Protein AF-A0A4U8YI69-F1 (afdb_monomer_lite)

Radius of gyration: 30.37 Å; chains: 1; bounding box: 68×90×64 Å

pLDDT: mean 70.32, std 19.72, range [40.84, 95.12]

Structure (mmCIF, N/CA/C/O backbone):
data_AF-A0A4U8YI69-F1
#
_entry.id   AF-A0A4U8YI69-F1
#
loop_
_atom_site.group_PDB
_atom_site.id
_atom_site.type_symbol
_atom_site.label_atom_id
_atom_site.label_alt_id
_atom_site.label_comp_id
_atom_site.label_asym_id
_atom_site.label_entity_id
_atom_site.label_seq_id
_atom_site.pdbx_PDB_ins_code
_atom_site.Cartn_x
_atom_site.Cartn_y
_atom_site.Cartn_z
_atom_site.occupancy
_atom_site.B_iso_or_equiv
_atom_site.auth_seq_id
_atom_site.auth_comp_id
_atom_site.auth_asym_id
_atom_site.auth_atom_id
_atom_site.pdbx_PDB_model_num
ATOM 1 N N . MET A 1 1 ? 26.959 39.899 -7.368 1.00 48.44 1 MET A N 1
ATOM 2 C CA . MET A 1 1 ? 26.484 38.866 -6.421 1.00 48.44 1 MET A CA 1
ATOM 3 C C . MET A 1 1 ? 27.550 37.788 -6.313 1.00 48.44 1 MET A C 1
ATOM 5 O O . MET A 1 1 ? 27.881 37.192 -7.326 1.00 48.44 1 MET A O 1
ATOM 9 N N . LYS A 1 2 ? 28.155 37.600 -5.134 1.00 51.38 2 LYS A N 1
ATOM 10 C CA . LYS A 1 2 ? 29.100 36.501 -4.884 1.00 51.38 2 LYS A CA 1
ATOM 11 C C . LYS A 1 2 ? 28.278 35.329 -4.371 1.00 51.38 2 LYS A C 1
ATOM 13 O O . LYS A 1 2 ? 27.741 35.395 -3.273 1.00 51.38 2 LYS A O 1
ATOM 18 N N . ILE A 1 3 ? 28.086 34.326 -5.220 1.00 61.62 3 ILE A N 1
ATOM 19 C CA . ILE A 1 3 ? 27.378 33.109 -4.835 1.00 61.62 3 ILE A CA 1
ATOM 20 C C . ILE A 1 3 ? 28.310 32.357 -3.891 1.00 61.62 3 ILE A C 1
ATOM 22 O O . ILE A 1 3 ? 29.416 31.973 -4.268 1.00 61.62 3 ILE A O 1
ATOM 26 N N . ASN A 1 4 ? 27.884 32.209 -2.640 1.00 60.31 4 ASN A N 1
ATOM 27 C CA . ASN A 1 4 ? 28.648 31.489 -1.637 1.00 60.31 4 ASN A CA 1
ATOM 28 C C . ASN A 1 4 ? 28.653 30.016 -2.050 1.00 60.31 4 ASN A C 1
ATOM 30 O O . ASN A 1 4 ? 27.619 29.358 -1.976 1.00 60.31 4 ASN A O 1
ATOM 34 N N . VAL A 1 5 ? 29.800 29.500 -2.491 1.00 65.94 5 VAL A N 1
ATOM 35 C CA . VAL A 1 5 ? 29.945 28.105 -2.952 1.00 65.94 5 VAL A CA 1
ATOM 36 C C . VAL A 1 5 ? 29.439 27.114 -1.890 1.00 65.94 5 VAL A C 1
ATOM 38 O O . VAL A 1 5 ? 28.799 26.124 -2.223 1.00 65.94 5 VAL A O 1
ATOM 41 N N . SER A 1 6 ? 29.601 27.457 -0.607 1.00 59.25 6 SER A N 1
ATOM 42 C CA . SER A 1 6 ? 29.043 26.709 0.528 1.00 59.25 6 SER A CA 1
ATOM 43 C C . SER A 1 6 ? 27.503 26.656 0.533 1.00 59.25 6 SER A C 1
ATOM 45 O O . SER A 1 6 ? 26.922 25.605 0.785 1.00 59.25 6 SER A O 1
ATOM 47 N N . ALA A 1 7 ? 26.819 27.745 0.159 1.00 60.25 7 ALA A N 1
ATOM 48 C CA . ALA A 1 7 ? 25.357 27.773 0.047 1.00 60.25 7 ALA A CA 1
ATOM 49 C C . ALA A 1 7 ? 24.845 26.973 -1.166 1.00 60.25 7 ALA A C 1
ATOM 51 O O . ALA A 1 7 ? 23.768 26.382 -1.106 1.00 60.25 7 ALA A O 1
ATOM 52 N N . LEU A 1 8 ? 25.624 26.898 -2.251 1.00 60.81 8 LEU A N 1
ATOM 53 C CA . LEU A 1 8 ? 25.248 26.136 -3.447 1.00 60.81 8 LEU A CA 1
ATOM 54 C C . LEU A 1 8 ? 25.374 24.621 -3.212 1.00 60.81 8 LEU A C 1
ATOM 56 O O . LEU A 1 8 ? 24.492 23.866 -3.613 1.00 60.81 8 LEU A O 1
ATOM 60 N N . ILE A 1 9 ? 26.404 24.184 -2.481 1.00 61.41 9 ILE A N 1
ATOM 61 C CA . ILE A 1 9 ? 26.603 22.773 -2.110 1.00 61.41 9 ILE A CA 1
ATOM 62 C C . ILE A 1 9 ? 25.515 22.298 -1.135 1.00 61.41 9 ILE A C 1
ATOM 64 O O . ILE A 1 9 ? 24.972 21.208 -1.302 1.00 61.41 9 ILE A O 1
ATOM 68 N N . LEU A 1 10 ? 25.131 23.133 -0.166 1.00 59.06 10 LEU A N 1
ATOM 69 C CA . LEU A 1 10 ? 24.100 22.784 0.818 1.00 59.06 10 LEU A CA 1
ATOM 70 C C . LEU A 1 10 ? 22.696 22.683 0.189 1.00 59.06 10 LEU A C 1
ATOM 72 O O . LEU A 1 10 ? 21.911 21.817 0.565 1.00 59.06 10 LEU A O 1
ATOM 76 N N . THR A 1 11 ? 22.413 23.501 -0.830 1.00 59.56 11 THR A N 1
ATOM 77 C CA . THR A 1 11 ? 21.149 23.438 -1.589 1.00 59.56 11 THR A CA 1
ATOM 78 C C . THR A 1 11 ? 21.104 22.220 -2.524 1.00 59.56 11 THR A C 1
ATOM 80 O O . THR A 1 11 ? 20.055 21.601 -2.679 1.00 59.56 11 THR A O 1
ATOM 83 N N . LEU A 1 12 ? 22.243 21.819 -3.103 1.00 57.16 12 LEU A N 1
ATOM 84 C CA . LEU A 1 12 ? 22.343 20.640 -3.971 1.00 57.16 12 LEU A CA 1
ATOM 85 C C . LEU A 1 12 ? 22.170 19.323 -3.189 1.00 57.16 12 LEU A C 1
ATOM 87 O O . LEU A 1 12 ? 21.494 18.414 -3.661 1.00 57.16 12 LEU A O 1
ATOM 91 N N . ILE A 1 13 ? 22.729 19.233 -1.978 1.00 58.09 13 ILE A N 1
ATOM 92 C CA . ILE A 1 13 ? 22.610 18.046 -1.110 1.00 58.09 13 ILE A CA 1
ATOM 93 C C . ILE A 1 13 ? 21.163 17.853 -0.622 1.00 58.09 13 ILE A C 1
ATOM 95 O O . ILE A 1 13 ? 20.706 16.722 -0.484 1.00 58.09 13 ILE A O 1
ATOM 99 N N . MET A 1 14 ? 20.403 18.938 -0.443 1.00 53.84 14 MET A N 1
ATOM 100 C CA . MET A 1 14 ? 18.984 18.869 -0.073 1.00 53.84 14 MET A CA 1
ATOM 101 C C . MET A 1 14 ? 18.083 18.350 -1.216 1.00 53.84 14 MET A C 1
ATOM 103 O O . MET A 1 14 ? 16.982 17.869 -0.960 1.00 53.84 14 MET A O 1
ATOM 107 N N . MET A 1 15 ? 18.556 18.393 -2.467 1.00 55.22 15 MET A N 1
ATOM 108 C CA . MET A 1 15 ? 17.803 17.974 -3.658 1.00 55.22 15 MET A CA 1
ATOM 109 C C . MET A 1 15 ? 17.902 16.457 -3.952 1.00 55.22 15 MET A C 1
ATOM 111 O O . MET A 1 15 ? 17.171 15.957 -4.803 1.00 55.22 15 MET A O 1
ATOM 115 N N . VAL A 1 16 ? 18.788 15.709 -3.274 1.00 54.50 16 VAL A N 1
ATOM 116 C CA . VAL A 1 16 ? 19.167 14.316 -3.630 1.00 54.50 16 VAL A CA 1
ATOM 117 C C . VAL A 1 16 ? 18.526 13.240 -2.725 1.00 54.50 16 VAL A C 1
ATOM 119 O O . VAL A 1 16 ? 18.797 12.054 -2.872 1.00 54.50 16 VAL A O 1
ATOM 122 N N . SER A 1 17 ? 17.619 13.593 -1.811 1.00 54.03 17 SER A N 1
ATOM 123 C CA . SER A 1 17 ? 17.209 12.672 -0.727 1.00 54.03 17 SER A CA 1
ATOM 124 C C . SER A 1 17 ? 15.881 11.914 -0.902 1.00 54.03 17 SER A C 1
ATOM 126 O O . SER A 1 17 ? 15.313 11.487 0.097 1.00 54.03 17 SER A O 1
ATOM 128 N N . LEU A 1 18 ? 15.339 11.719 -2.111 1.00 54.03 18 LEU A N 1
ATOM 129 C CA . LEU A 1 18 ? 13.980 11.147 -2.260 1.00 54.03 18 LEU A CA 1
ATOM 130 C C . LEU A 1 18 ? 13.875 9.867 -3.101 1.00 54.03 18 LEU A C 1
ATOM 132 O O . LEU A 1 18 ? 12.773 9.473 -3.477 1.00 54.03 18 LEU A O 1
ATOM 136 N N . ALA A 1 19 ? 14.975 9.150 -3.333 1.00 53.59 19 ALA A N 1
ATOM 137 C CA . ALA A 1 19 ? 14.887 7.764 -3.796 1.00 53.59 19 ALA A CA 1
ATOM 138 C C . ALA A 1 19 ? 14.601 6.834 -2.604 1.00 53.59 19 ALA A C 1
ATOM 140 O O . ALA A 1 19 ? 15.432 6.018 -2.213 1.00 53.59 19 ALA A O 1
ATOM 141 N N . ALA A 1 20 ? 13.422 6.981 -1.996 1.00 52.50 20 ALA A N 1
ATOM 142 C CA . ALA A 1 20 ? 12.894 5.942 -1.131 1.00 52.50 20 ALA A CA 1
ATOM 143 C C . ALA A 1 20 ? 12.593 4.731 -2.025 1.00 52.50 20 ALA A C 1
ATOM 145 O O . ALA A 1 20 ? 11.641 4.747 -2.808 1.00 52.50 20 ALA A O 1
ATOM 146 N N . CYS A 1 21 ? 13.417 3.687 -1.934 1.00 61.78 21 CYS A N 1
ATOM 147 C CA . CYS A 1 21 ? 12.983 2.338 -2.280 1.00 61.78 21 CYS A CA 1
ATOM 148 C C . CYS A 1 21 ? 11.897 1.958 -1.268 1.00 61.78 21 CYS A C 1
ATOM 150 O O . CYS A 1 21 ? 12.180 1.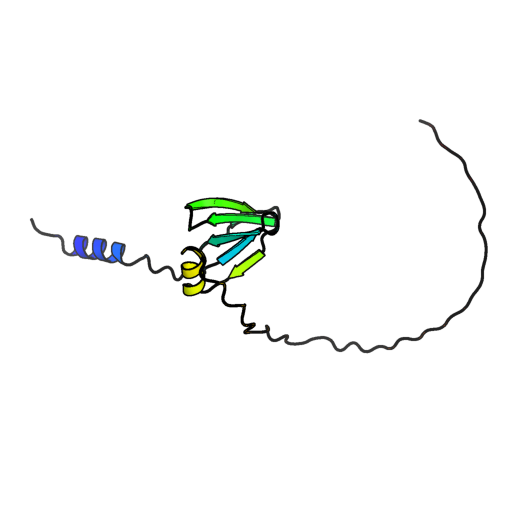368 -0.230 1.00 61.78 21 CYS A O 1
ATOM 152 N N . GLY A 1 22 ? 10.678 2.437 -1.508 1.00 70.50 22 GLY A N 1
ATOM 153 C CA . GLY A 1 22 ? 9.502 2.056 -0.744 1.00 70.50 22 GLY A CA 1
ATOM 154 C C . GLY A 1 22 ? 9.087 0.644 -1.130 1.00 70.50 22 GLY A C 1
ATOM 155 O O . GLY A 1 22 ? 9.194 0.263 -2.297 1.00 70.50 22 GLY A O 1
ATOM 156 N N . THR A 1 23 ? 8.632 -0.126 -0.150 1.00 88.25 23 THR A N 1
ATOM 157 C CA . THR A 1 23 ? 7.846 -1.327 -0.414 1.00 88.25 23 THR A CA 1
ATOM 158 C C . THR A 1 23 ? 6.455 -0.901 -0.878 1.00 88.25 23 THR A C 1
ATOM 160 O O . THR A 1 23 ? 5.923 0.120 -0.431 1.00 88.25 23 THR A O 1
ATOM 163 N N . TYR A 1 24 ? 5.888 -1.643 -1.823 1.00 92.00 24 TYR A N 1
ATOM 164 C CA . TYR A 1 24 ? 4.565 -1.363 -2.370 1.00 92.00 24 TYR A CA 1
ATOM 165 C C . TYR A 1 24 ? 3.603 -2.435 -1.893 1.00 92.00 24 TYR A C 1
ATOM 167 O O . TYR A 1 24 ? 3.950 -3.610 -1.855 1.00 92.00 24 TYR A O 1
ATOM 175 N N . TYR A 1 25 ? 2.386 -2.040 -1.558 1.00 93.62 25 TYR A N 1
ATOM 176 C CA . TYR A 1 25 ? 1.376 -2.949 -1.047 1.00 93.62 25 TYR A CA 1
ATOM 177 C C . TYR A 1 25 ? 0.110 -2.846 -1.878 1.00 93.62 25 TYR A C 1
ATOM 179 O O . TYR A 1 25 ? -0.343 -1.749 -2.215 1.00 93.62 25 TYR A O 1
ATOM 187 N N . GLN A 1 26 ? -0.469 -4.004 -2.154 1.00 94.00 26 GLN A N 1
ATOM 188 C CA . GLN A 1 26 ? -1.844 -4.164 -2.577 1.00 94.00 26 GLN A CA 1
ATOM 189 C C . GLN A 1 26 ? -2.675 -4.504 -1.341 1.00 94.00 26 GLN A C 1
ATOM 191 O O . GLN A 1 26 ? -2.333 -5.409 -0.578 1.00 94.00 26 GLN A O 1
ATOM 196 N N . VAL A 1 27 ? -3.753 -3.760 -1.133 1.00 94.00 27 VAL A N 1
ATOM 197 C CA . VAL A 1 27 ? -4.682 -3.957 -0.026 1.00 94.00 27 VAL A CA 1
ATOM 198 C C . VAL A 1 27 ? -6.046 -4.286 -0.604 1.00 94.00 27 VAL A C 1
ATOM 200 O O . VAL A 1 27 ? -6.654 -3.448 -1.267 1.00 94.00 27 VAL A O 1
ATOM 203 N N . THR A 1 28 ? -6.538 -5.486 -0.336 1.00 94.31 28 THR A N 1
ATOM 204 C CA . THR A 1 28 ? -7.869 -5.923 -0.756 1.00 94.31 28 THR A CA 1
ATOM 205 C C . THR A 1 28 ? -8.827 -5.819 0.425 1.00 94.31 28 THR A C 1
ATOM 207 O O . THR A 1 28 ? -8.547 -6.330 1.512 1.00 94.31 28 THR A O 1
ATOM 210 N N . ASP A 1 29 ? -9.955 -5.142 0.221 1.00 92.88 29 ASP A N 1
ATOM 211 C CA . ASP A 1 29 ? -11.073 -5.137 1.161 1.00 92.88 29 ASP A CA 1
ATOM 212 C C . ASP A 1 29 ? -12.044 -6.278 0.826 1.00 92.88 29 ASP A C 1
ATOM 214 O O . ASP A 1 29 ? -12.832 -6.133 -0.111 1.00 92.88 29 ASP A O 1
ATOM 218 N N . PRO A 1 30 ? -12.064 -7.383 1.589 1.00 90.62 30 PRO A N 1
ATOM 219 C CA . PRO A 1 30 ? -12.992 -8.486 1.351 1.00 90.62 30 PRO A CA 1
ATOM 220 C C . PRO A 1 30 ? -14.452 -8.107 1.626 1.00 90.62 30 PRO A C 1
ATOM 222 O O . PRO A 1 30 ? -15.353 -8.856 1.271 1.00 90.62 30 PRO A O 1
ATOM 225 N N . SER A 1 31 ? -14.713 -6.962 2.266 1.00 90.12 31 SER A N 1
ATOM 226 C CA . SER A 1 31 ? -16.082 -6.504 2.537 1.00 90.12 31 SER A CA 1
ATOM 227 C C . SER A 1 31 ? -16.706 -5.802 1.333 1.00 90.12 31 SER A C 1
ATOM 229 O O . SER A 1 31 ? -17.929 -5.756 1.216 1.00 90.12 31 SER A O 1
ATOM 231 N N . SER A 1 32 ? -15.881 -5.189 0.479 1.00 89.25 32 SER A N 1
ATOM 232 C CA . SER A 1 32 ? -16.342 -4.373 -0.650 1.00 89.25 32 SER A CA 1
ATOM 233 C C . SER A 1 32 ? -15.771 -4.793 -2.005 1.00 89.25 32 SER A C 1
ATOM 235 O O . SER A 1 32 ? -16.083 -4.143 -3.005 1.00 89.25 32 SER A O 1
ATOM 237 N N . ASP A 1 33 ? -14.938 -5.839 -2.032 1.00 88.75 33 ASP A N 1
ATOM 238 C CA . ASP A 1 33 ? -14.197 -6.332 -3.200 1.00 88.75 33 ASP A CA 1
ATOM 239 C C . ASP A 1 33 ? -13.362 -5.238 -3.890 1.00 88.75 33 ASP A C 1
ATOM 241 O O . ASP A 1 33 ? -13.102 -5.268 -5.095 1.00 88.75 33 ASP A O 1
ATOM 245 N N . LYS A 1 34 ? -12.945 -4.222 -3.123 1.00 90.56 34 LYS A N 1
ATOM 246 C CA . LYS A 1 34 ? -12.127 -3.113 -3.619 1.00 90.56 34 LYS A CA 1
ATOM 247 C C . LYS A 1 34 ? -10.655 -3.398 -3.379 1.00 90.56 34 LYS A C 1
ATOM 249 O O . LYS A 1 34 ? -10.251 -3.755 -2.274 1.00 90.56 34 LYS A O 1
ATOM 254 N N . VAL A 1 35 ? -9.860 -3.165 -4.415 1.00 93.06 35 VAL A N 1
ATOM 255 C CA . VAL A 1 35 ? -8.402 -3.230 -4.359 1.00 93.06 35 VAL A CA 1
ATOM 256 C C . VAL A 1 35 ? -7.848 -1.815 -4.272 1.00 93.06 35 VAL A C 1
ATOM 258 O O . VAL A 1 35 ? -8.235 -0.938 -5.044 1.00 93.06 35 VAL A O 1
ATOM 261 N N . TYR A 1 36 ? -6.931 -1.612 -3.337 1.00 93.56 36 TYR A N 1
ATOM 262 C CA . TYR A 1 36 ? -6.216 -0.365 -3.116 1.00 93.56 36 TYR A CA 1
ATOM 263 C C . TYR A 1 36 ? -4.716 -0.598 -3.189 1.00 93.56 36 TYR A C 1
ATOM 265 O O . TYR A 1 36 ? -4.230 -1.714 -2.998 1.00 93.56 36 TYR A O 1
ATOM 273 N N . TYR A 1 37 ? -3.975 0.482 -3.401 1.00 94.38 37 TYR A N 1
ATOM 274 C CA . TYR A 1 37 ? -2.525 0.434 -3.467 1.00 94.38 37 TYR A CA 1
ATOM 275 C C . TYR A 1 37 ? -1.924 1.522 -2.583 1.00 94.38 37 TYR A C 1
ATOM 277 O O . TYR A 1 37 ? -2.355 2.676 -2.613 1.00 94.38 37 TYR A O 1
ATOM 285 N N . THR A 1 38 ? -0.922 1.155 -1.787 1.00 93.81 38 THR A N 1
ATOM 286 C CA . THR A 1 38 ? -0.247 2.062 -0.849 1.00 93.81 38 THR A CA 1
ATOM 287 C C . THR A 1 38 ? 1.236 1.727 -0.739 1.00 93.81 38 THR A C 1
ATOM 289 O O . THR A 1 38 ? 1.650 0.595 -0.959 1.00 93.81 38 THR A O 1
ATOM 292 N N . GLU A 1 39 ? 2.050 2.708 -0.368 1.00 92.88 39 GLU A N 1
ATOM 293 C CA . GLU A 1 39 ? 3.467 2.511 -0.024 1.00 92.88 39 GLU A CA 1
ATOM 294 C C . GLU A 1 39 ? 3.669 2.332 1.491 1.00 92.88 39 GLU A C 1
ATOM 296 O O . GLU A 1 39 ? 4.765 2.023 1.957 1.00 92.88 39 GLU A O 1
ATOM 301 N N . LYS A 1 40 ? 2.629 2.587 2.301 1.00 91.62 40 LYS A N 1
ATOM 302 C CA . LYS A 1 40 ? 2.709 2.564 3.770 1.00 91.62 40 LYS A CA 1
ATOM 303 C C . LYS A 1 40 ? 1.426 2.053 4.408 1.00 91.62 40 LYS A C 1
ATOM 305 O O . LYS A 1 40 ? 0.326 2.424 4.003 1.00 91.62 40 LYS A O 1
ATOM 310 N N . ILE A 1 41 ? 1.592 1.264 5.465 1.00 92.12 41 ILE A N 1
ATOM 311 C CA . ILE A 1 41 ? 0.498 0.684 6.245 1.00 92.12 41 ILE A CA 1
ATOM 312 C C . ILE A 1 41 ? 0.733 0.977 7.723 1.00 92.12 41 ILE A C 1
ATOM 314 O O . ILE A 1 41 ? 1.785 0.642 8.268 1.00 92.12 41 ILE A O 1
ATOM 318 N N . ASN A 1 42 ? -0.265 1.561 8.382 1.00 92.50 42 ASN A N 1
ATOM 319 C CA . ASN A 1 42 ? -0.272 1.784 9.822 1.00 92.50 42 ASN A CA 1
ATOM 320 C C . ASN A 1 42 ? -1.224 0.788 10.484 1.00 92.50 42 ASN A C 1
ATOM 322 O O . ASN A 1 42 ? -2.441 0.882 10.339 1.00 92.50 42 ASN A O 1
ATOM 326 N N . LYS A 1 43 ? -0.680 -0.167 11.240 1.00 92.56 43 LYS A N 1
ATOM 327 C CA . LYS A 1 43 ? -1.492 -1.122 12.003 1.00 92.56 43 LYS A CA 1
ATOM 328 C C . LYS A 1 43 ? -2.053 -0.446 13.255 1.00 92.56 43 LYS A C 1
ATOM 330 O O . LYS A 1 43 ? -1.311 0.165 14.026 1.00 92.56 43 LYS A O 1
ATOM 335 N N . LYS A 1 44 ? -3.359 -0.561 13.474 1.00 92.50 44 LYS A N 1
ATOM 336 C CA . LYS A 1 44 ? -4.053 -0.083 14.673 1.00 92.50 44 LYS A CA 1
ATOM 337 C C . LYS A 1 44 ? -4.139 -1.196 15.718 1.00 92.50 44 LYS A C 1
ATOM 339 O O . LYS A 1 44 ? -4.026 -2.382 15.426 1.00 92.50 44 LYS A O 1
ATOM 344 N N . ARG A 1 45 ? -4.380 -0.803 16.972 1.00 87.94 45 ARG A N 1
ATOM 345 C CA . ARG A 1 45 ? -4.437 -1.719 18.127 1.00 87.94 45 ARG A CA 1
ATOM 346 C C . ARG A 1 45 ? -5.602 -2.721 18.070 1.00 87.94 45 ARG A C 1
ATOM 348 O O . ARG A 1 45 ? -5.553 -3.733 18.753 1.00 87.94 45 ARG A O 1
ATOM 355 N N . ASN A 1 46 ? -6.633 -2.437 17.279 1.00 87.94 46 ASN A N 1
ATOM 356 C CA . ASN A 1 46 ? -7.821 -3.275 17.092 1.00 87.94 46 ASN A CA 1
ATOM 357 C C . ASN A 1 46 ? -7.711 -4.255 15.909 1.00 87.94 46 ASN A C 1
ATOM 359 O O . ASN A 1 46 ? -8.711 -4.871 15.567 1.00 87.94 46 ASN A O 1
ATOM 363 N N . GLY A 1 47 ? -6.540 -4.385 15.276 1.00 84.94 47 GLY A N 1
ATOM 364 C CA . GLY A 1 47 ? -6.354 -5.242 14.099 1.00 84.94 47 GLY A CA 1
ATOM 365 C C . GLY A 1 47 ? -6.659 -4.552 12.768 1.00 84.94 47 GLY A C 1
ATOM 366 O O . GLY A 1 47 ? -6.243 -5.053 11.729 1.00 84.94 47 GLY A O 1
ATOM 367 N N . ALA A 1 48 ? -7.276 -3.367 12.795 1.00 92.75 48 ALA A N 1
ATOM 368 C CA . ALA A 1 48 ? -7.464 -2.557 11.601 1.00 92.75 48 ALA A CA 1
ATOM 369 C C . ALA A 1 48 ? -6.136 -2.054 11.039 1.00 92.75 48 ALA A C 1
ATOM 371 O O . ALA A 1 48 ? -5.175 -1.808 11.776 1.00 92.75 48 ALA A O 1
ATOM 372 N N . ILE A 1 49 ? -6.125 -1.777 9.744 1.00 94.44 49 ILE A N 1
ATOM 373 C CA . ILE A 1 49 ? -5.060 -1.026 9.098 1.00 94.44 49 ILE A CA 1
ATOM 374 C C . ILE A 1 49 ? -5.574 0.326 8.624 1.00 94.44 49 ILE A C 1
ATOM 376 O O . ILE A 1 49 ? -6.709 0.451 8.177 1.00 94.44 49 ILE A O 1
ATOM 380 N N . GLU A 1 50 ? -4.718 1.333 8.718 1.00 95.12 50 GLU A N 1
ATOM 381 C CA . GLU A 1 50 ? -4.923 2.669 8.174 1.00 95.12 50 GLU A CA 1
ATOM 382 C C . GLU A 1 50 ? -3.834 2.947 7.144 1.00 95.12 50 GLU A C 1
ATOM 384 O O . GLU A 1 50 ? -2.639 2.783 7.418 1.00 95.12 50 GLU A O 1
ATOM 389 N N . PHE A 1 51 ? -4.238 3.349 5.948 1.00 94.38 51 PHE A N 1
ATOM 390 C CA . PHE A 1 51 ? -3.319 3.640 4.859 1.00 94.38 51 PHE A CA 1
ATOM 391 C C . PHE A 1 51 ? -3.863 4.758 3.979 1.00 94.38 51 PHE A C 1
ATOM 393 O O . PHE A 1 51 ? -5.054 5.062 3.980 1.00 94.38 51 PHE A O 1
ATOM 400 N N . LYS A 1 52 ? -2.967 5.376 3.213 1.00 94.69 52 LYS A N 1
ATOM 401 C CA . LYS A 1 52 ? -3.334 6.355 2.199 1.00 94.69 52 LYS A CA 1
ATOM 402 C C . LYS A 1 52 ? -3.356 5.654 0.851 1.00 94.69 52 LYS A C 1
ATOM 404 O O . LYS A 1 52 ? -2.312 5.200 0.399 1.00 94.69 52 LYS A O 1
ATOM 409 N N . ASP A 1 53 ? -4.522 5.574 0.227 1.00 93.06 53 ASP A N 1
ATOM 410 C CA . ASP A 1 53 ? -4.630 5.095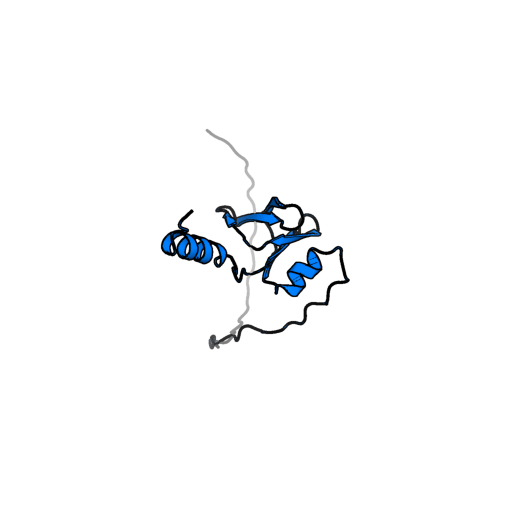 -1.147 1.00 93.06 53 ASP A CA 1
ATOM 411 C C . ASP A 1 53 ? -3.879 6.061 -2.065 1.00 93.06 53 ASP A C 1
ATOM 413 O O . ASP A 1 53 ? -4.183 7.257 -2.075 1.00 93.06 53 ASP A O 1
ATOM 417 N N . SER A 1 54 ? -2.890 5.587 -2.819 1.00 89.81 54 SER A N 1
ATOM 418 C CA . SER A 1 54 ? -2.095 6.497 -3.646 1.00 89.81 54 SER A CA 1
ATOM 419 C C . SER A 1 54 ? -2.751 6.838 -4.982 1.00 89.81 54 SER A C 1
ATOM 421 O O . SER A 1 54 ? -2.321 7.808 -5.605 1.00 89.81 54 SER A O 1
ATOM 423 N N . ALA A 1 55 ? -3.815 6.133 -5.390 1.00 88.56 55 ALA A N 1
ATOM 424 C CA . ALA A 1 55 ? -4.598 6.515 -6.566 1.00 88.56 55 ALA A CA 1
ATOM 425 C C . ALA A 1 55 ? -5.433 7.778 -6.291 1.00 88.56 55 ALA A C 1
ATOM 427 O O . ALA A 1 55 ? -5.396 8.741 -7.058 1.00 88.56 55 ALA A O 1
ATOM 428 N N . THR A 1 56 ? -6.163 7.805 -5.172 1.00 90.06 56 THR A N 1
ATOM 429 C CA . THR A 1 56 ? -7.046 8.931 -4.812 1.00 90.06 56 THR A CA 1
ATOM 430 C C . THR A 1 56 ? -6.449 9.895 -3.787 1.00 90.06 56 THR A C 1
ATOM 432 O O . THR A 1 56 ? -6.964 10.999 -3.596 1.00 90.06 56 THR A O 1
ATOM 435 N N . GLY A 1 57 ? -5.391 9.493 -3.086 1.00 88.25 57 GLY A N 1
A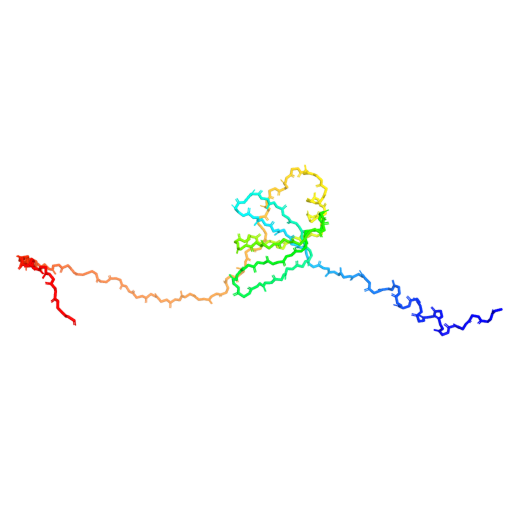TOM 436 C CA . GLY A 1 57 ? -4.805 10.230 -1.970 1.00 88.25 57 GLY A CA 1
ATOM 437 C C . GLY A 1 57 ? -5.648 10.216 -0.690 1.00 88.25 57 GLY A C 1
ATOM 438 O O . GLY A 1 57 ? -5.331 10.973 0.231 1.00 88.25 57 GLY A O 1
ATOM 439 N N . LYS A 1 58 ? -6.718 9.414 -0.621 1.00 91.94 58 LYS A N 1
ATOM 440 C CA . LYS A 1 58 ? -7.605 9.335 0.549 1.00 91.94 58 LYS A CA 1
ATOM 441 C C . LYS A 1 58 ? -7.027 8.412 1.614 1.00 91.94 58 LYS A C 1
ATOM 443 O O . LYS A 1 58 ? -6.416 7.397 1.305 1.00 91.94 58 LYS A O 1
ATOM 448 N N . GLU A 1 59 ? -7.258 8.764 2.870 1.00 94.12 59 GLU A N 1
ATOM 449 C CA . GLU A 1 59 ? -6.949 7.906 4.007 1.00 94.12 59 GLU A CA 1
ATOM 450 C C . GLU A 1 59 ? -8.110 6.939 4.248 1.00 94.12 59 GLU A C 1
ATOM 452 O O . GLU A 1 59 ? -9.271 7.352 4.302 1.00 94.12 59 GLU A O 1
ATOM 457 N N . ILE A 1 60 ? -7.796 5.650 4.326 1.00 93.00 60 ILE A N 1
ATOM 458 C CA . ILE A 1 60 ? -8.759 4.553 4.399 1.00 93.00 60 ILE A CA 1
ATOM 459 C C . ILE A 1 60 ? -8.379 3.666 5.581 1.00 93.00 60 ILE A C 1
ATOM 461 O O . ILE A 1 60 ? -7.204 3.358 5.787 1.00 93.00 60 ILE A O 1
ATOM 465 N N . ILE A 1 61 ? -9.386 3.260 6.356 1.00 95.06 61 ILE A N 1
ATOM 466 C CA . ILE A 1 61 ? -9.233 2.369 7.506 1.00 95.06 61 ILE A CA 1
ATOM 467 C C . ILE A 1 61 ? -10.052 1.106 7.253 1.00 95.06 61 ILE A C 1
ATOM 469 O O . ILE A 1 61 ? -11.265 1.193 7.065 1.00 95.06 61 ILE A O 1
ATOM 473 N N . ILE A 1 62 ? -9.401 -0.057 7.265 1.00 93.75 62 ILE A N 1
ATOM 474 C CA . ILE A 1 62 ? -10.022 -1.353 6.959 1.00 93.75 62 ILE A CA 1
ATOM 475 C C . ILE A 1 62 ? -9.727 -2.332 8.090 1.00 93.75 62 ILE A C 1
ATOM 477 O O . ILE A 1 62 ? -8.590 -2.442 8.537 1.00 93.75 62 ILE A O 1
ATOM 481 N N . GLN A 1 63 ? -10.756 -3.033 8.567 1.00 91.81 63 GLN A N 1
ATOM 482 C CA . GLN A 1 63 ? -10.646 -3.963 9.698 1.00 91.81 63 GLN A CA 1
ATOM 483 C C . GLN A 1 63 ? -10.101 -5.339 9.296 1.00 91.81 63 GLN A C 1
ATOM 485 O O . GLN A 1 63 ? -9.254 -5.879 9.991 1.00 91.81 63 GLN A O 1
ATOM 490 N N . ASN A 1 64 ? -10.562 -5.891 8.171 1.00 89.12 64 ASN A N 1
ATOM 491 C CA . ASN A 1 64 ? -10.207 -7.237 7.715 1.00 89.12 64 ASN A CA 1
ATOM 492 C C . ASN A 1 64 ? -9.545 -7.180 6.341 1.00 89.12 64 ASN A C 1
ATOM 494 O O . ASN A 1 64 ? -10.066 -7.730 5.389 1.00 89.12 64 ASN A O 1
ATOM 498 N N . SER A 1 65 ? -8.446 -6.453 6.193 1.00 89.12 65 SER A N 1
ATOM 499 C CA . SER A 1 65 ? -7.777 -6.344 4.894 1.00 89.12 65 SER A CA 1
ATOM 500 C C . SER A 1 65 ? -6.874 -7.538 4.605 1.00 89.12 65 SER A C 1
ATOM 502 O O . SER A 1 65 ? -6.098 -7.936 5.479 1.00 89.12 65 SER A O 1
ATOM 504 N N . GLU A 1 66 ? -6.854 -7.994 3.357 1.00 91.44 66 GLU A N 1
ATOM 505 C CA . GLU A 1 66 ? -5.749 -8.805 2.848 1.00 91.44 66 GLU A CA 1
ATOM 506 C C . GLU A 1 66 ? -4.671 -7.875 2.288 1.00 91.44 66 GLU A C 1
ATOM 508 O O . GLU A 1 66 ? -4.953 -6.999 1.471 1.00 91.44 66 GLU A O 1
ATOM 513 N N . VAL A 1 67 ? -3.440 -8.022 2.774 1.00 93.00 67 VAL A N 1
ATOM 514 C CA . VAL A 1 67 ? -2.314 -7.169 2.389 1.00 93.00 67 VAL A CA 1
ATOM 515 C C . VAL A 1 67 ? -1.245 -8.028 1.743 1.00 93.00 67 VAL A C 1
ATOM 517 O O . VAL A 1 67 ? -0.710 -8.930 2.387 1.00 93.00 67 VAL A O 1
ATOM 520 N N . ILE A 1 68 ? -0.895 -7.696 0.505 1.00 93.44 68 ILE A N 1
ATOM 521 C CA . ILE A 1 68 ? 0.138 -8.378 -0.272 1.00 93.44 68 ILE A CA 1
ATOM 522 C C . ILE A 1 68 ? 1.199 -7.349 -0.659 1.00 93.44 68 ILE A C 1
ATOM 524 O O . ILE A 1 68 ? 0.877 -6.284 -1.187 1.00 93.44 68 ILE A O 1
ATOM 528 N N . GLU A 1 69 ? 2.468 -7.646 -0.387 1.00 93.31 69 GLU A N 1
ATOM 529 C CA . GLU A 1 69 ? 3.572 -6.842 -0.912 1.00 93.31 69 GLU A CA 1
ATOM 530 C C . GLU A 1 69 ? 3.743 -7.137 -2.406 1.00 93.31 69 GLU A C 1
ATOM 532 O O . GLU A 1 69 ? 3.797 -8.291 -2.828 1.00 93.31 69 GLU A O 1
ATOM 537 N N . VAL A 1 70 ? 3.802 -6.086 -3.215 1.00 92.75 70 VAL A N 1
ATOM 538 C CA . VAL A 1 70 ? 3.918 -6.168 -4.671 1.00 92.75 70 VAL A CA 1
ATOM 539 C C . VAL A 1 70 ? 5.150 -5.404 -5.140 1.00 92.75 70 VAL A C 1
ATOM 541 O O . VAL A 1 70 ? 5.670 -4.522 -4.456 1.00 92.75 70 VAL A O 1
ATOM 544 N N . ASN A 1 71 ? 5.634 -5.715 -6.341 1.00 92.06 71 ASN A N 1
ATOM 545 C CA . ASN A 1 71 ? 6.701 -4.929 -6.944 1.00 92.06 71 ASN A CA 1
ATOM 546 C C . ASN A 1 71 ? 6.169 -3.580 -7.475 1.00 92.06 71 ASN A C 1
ATOM 548 O O . ASN A 1 71 ? 4.964 -3.331 -7.593 1.00 92.06 71 ASN A O 1
ATOM 552 N N . LYS A 1 72 ? 7.103 -2.694 -7.830 1.00 89.69 72 LYS A N 1
ATOM 553 C CA . LYS A 1 72 ? 6.792 -1.357 -8.350 1.00 89.69 72 LYS A CA 1
ATOM 554 C C . LYS A 1 72 ? 5.965 -1.393 -9.633 1.00 89.69 72 LYS A C 1
ATOM 556 O O . LYS A 1 72 ? 5.154 -0.497 -9.857 1.00 89.69 72 LYS A O 1
ATOM 561 N N . ASP A 1 73 ? 6.205 -2.380 -10.487 1.00 89.88 73 ASP A N 1
ATOM 562 C CA . ASP A 1 73 ? 5.535 -2.507 -11.778 1.00 89.88 73 ASP A CA 1
ATOM 563 C C . ASP A 1 73 ? 4.059 -2.874 -11.602 1.00 89.88 73 ASP A C 1
ATOM 565 O O . ASP A 1 73 ? 3.205 -2.183 -12.152 1.00 89.88 73 ASP A O 1
ATOM 569 N N . THR A 1 74 ? 3.745 -3.856 -10.752 1.00 89.00 74 THR A N 1
ATOM 570 C CA . THR A 1 74 ? 2.371 -4.237 -10.390 1.00 89.00 74 THR A CA 1
ATOM 571 C C . THR A 1 74 ? 1.639 -3.093 -9.697 1.00 89.00 74 THR A C 1
ATOM 573 O O . THR A 1 74 ? 0.499 -2.791 -10.044 1.00 89.00 74 THR A O 1
ATOM 576 N N . TYR A 1 75 ? 2.301 -2.399 -8.769 1.00 91.50 75 TYR A N 1
ATOM 577 C CA . TYR A 1 75 ? 1.736 -1.217 -8.116 1.00 91.50 75 TYR A CA 1
ATOM 578 C C . TYR A 1 75 ? 1.361 -0.123 -9.125 1.00 91.50 75 TYR A C 1
ATOM 580 O O . TYR A 1 75 ? 0.256 0.412 -9.091 1.00 91.50 75 TYR A O 1
ATOM 588 N N . LYS A 1 76 ? 2.259 0.193 -10.066 1.00 90.06 76 LYS A N 1
ATOM 589 C CA . LYS A 1 76 ? 1.983 1.179 -11.122 1.00 90.06 76 LYS A CA 1
ATOM 590 C C . LYS A 1 76 ? 0.882 0.715 -12.070 1.00 90.06 76 LYS A C 1
ATOM 592 O O . LYS A 1 76 ? 0.057 1.532 -12.467 1.00 90.06 76 LYS A O 1
ATOM 597 N N . ALA A 1 77 ? 0.882 -0.567 -12.429 1.00 89.94 77 ALA A N 1
ATOM 598 C CA . ALA A 1 77 ? -0.114 -1.154 -13.315 1.00 89.94 77 ALA A CA 1
ATOM 599 C C . ALA A 1 77 ? -1.519 -1.099 -12.708 1.00 89.94 77 ALA A C 1
ATOM 601 O O . ALA A 1 77 ? -2.457 -0.824 -13.439 1.00 89.94 77 ALA A O 1
ATOM 602 N N . GLY A 1 78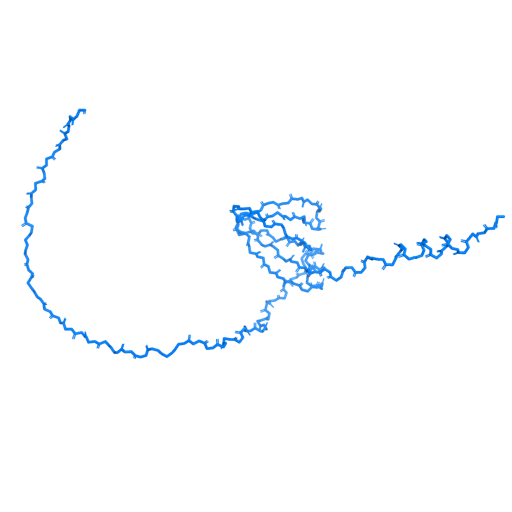 ? -1.656 -1.299 -11.395 1.00 85.38 78 GLY A N 1
ATOM 603 C CA . GLY A 1 78 ? -2.941 -1.200 -10.700 1.00 85.38 78 GLY A CA 1
ATOM 604 C C . GLY A 1 78 ? -3.436 0.228 -10.441 1.00 85.38 78 GLY A C 1
ATOM 605 O O . GLY A 1 78 ? -4.616 0.421 -10.161 1.00 85.38 78 GLY A O 1
ATOM 606 N N . MET A 1 79 ? -2.556 1.234 -10.536 1.00 83.69 79 MET A N 1
ATOM 607 C CA . MET A 1 79 ? -2.941 2.655 -10.473 1.00 83.69 79 MET A CA 1
ATOM 608 C C . MET A 1 79 ? -3.347 3.242 -11.821 1.00 83.69 79 MET A C 1
ATOM 610 O O . MET A 1 79 ? -4.077 4.231 -11.863 1.00 83.69 79 MET A O 1
ATOM 614 N N . ALA A 1 80 ? -2.864 2.664 -12.917 1.00 74.31 80 ALA A N 1
ATOM 615 C CA . ALA A 1 80 ? -3.486 2.855 -14.213 1.00 74.31 80 ALA A CA 1
ATOM 616 C C . ALA A 1 80 ? -4.760 1.989 -14.242 1.00 74.31 80 ALA A C 1
ATOM 618 O O . ALA A 1 80 ? -4.751 0.872 -13.745 1.00 74.31 80 ALA A O 1
ATOM 619 N N . GLU A 1 81 ? -5.873 2.497 -14.767 1.00 54.81 81 GLU A N 1
ATOM 620 C CA . GLU A 1 81 ? -7.109 1.722 -14.980 1.00 54.81 81 GLU A CA 1
ATOM 621 C C . GLU A 1 81 ? -6.848 0.296 -15.521 1.00 54.81 81 GLU A C 1
ATOM 623 O O . GLU A 1 81 ? -5.870 0.080 -16.242 1.00 54.81 81 GLU A O 1
ATOM 628 N N . PRO A 1 82 ? -7.704 -0.689 -15.189 1.00 50.47 82 PRO A N 1
ATOM 629 C CA . PRO A 1 82 ? -7.319 -2.092 -15.109 1.00 50.47 82 PRO A CA 1
ATOM 630 C C . PRO A 1 82 ? -6.868 -2.644 -16.465 1.00 50.47 82 PRO A C 1
ATOM 632 O O . PRO A 1 82 ? -7.679 -2.941 -17.342 1.00 50.47 82 PRO A O 1
ATOM 635 N N . ALA A 1 83 ? -5.563 -2.870 -16.607 1.00 51.34 83 ALA A N 1
ATOM 636 C CA . ALA A 1 83 ? -5.084 -3.945 -17.461 1.00 51.34 83 ALA A CA 1
ATOM 637 C C . ALA A 1 83 ? -5.420 -5.279 -16.763 1.00 51.34 83 ALA A C 1
ATOM 639 O O . ALA A 1 83 ? -5.309 -5.362 -15.537 1.00 51.34 83 ALA A O 1
ATOM 640 N N . PRO A 1 84 ? -5.866 -6.314 -17.498 1.00 48.19 84 PRO A N 1
ATOM 641 C CA . PRO A 1 84 ? -6.259 -7.589 -16.908 1.00 48.19 84 PRO A CA 1
ATOM 642 C C . PRO A 1 84 ? -5.120 -8.140 -16.047 1.00 48.19 84 PRO A C 1
ATOM 644 O O . PRO A 1 84 ? -3.970 -8.179 -16.485 1.00 48.19 84 PRO A O 1
ATOM 647 N N . ALA A 1 85 ? -5.456 -8.522 -14.813 1.00 52.50 85 ALA A N 1
ATOM 648 C CA . ALA A 1 85 ? -4.504 -9.019 -13.833 1.00 52.50 85 ALA A CA 1
ATOM 649 C C . ALA A 1 85 ? -3.659 -10.160 -14.432 1.00 52.50 85 ALA A C 1
ATOM 651 O O . ALA A 1 85 ? -4.237 -11.132 -14.931 1.00 52.50 85 ALA A O 1
ATOM 652 N N . PRO A 1 86 ? -2.314 -10.098 -14.383 1.00 50.12 86 PRO A N 1
ATOM 653 C CA . PRO A 1 86 ? -1.536 -11.315 -14.516 1.00 50.12 86 PRO A CA 1
ATOM 654 C C . PRO A 1 86 ? -1.913 -12.205 -13.327 1.00 50.12 86 PRO A C 1
ATOM 656 O O . PRO A 1 86 ? -1.844 -11.777 -12.175 1.00 50.12 86 PRO A O 1
ATOM 659 N N . ALA A 1 87 ? -2.384 -13.418 -13.619 1.00 49.00 87 ALA A N 1
ATOM 660 C CA . ALA A 1 87 ? -2.619 -14.434 -12.604 1.00 49.00 87 ALA A CA 1
ATOM 661 C C . ALA A 1 87 ? -1.364 -14.560 -11.718 1.00 49.00 87 ALA A C 1
ATOM 663 O O . ALA A 1 87 ? -0.254 -14.516 -12.257 1.00 49.00 87 ALA A O 1
ATOM 664 N N . PRO A 1 88 ? -1.508 -14.689 -10.388 1.00 57.94 88 PRO A N 1
ATOM 665 C CA . PRO A 1 88 ? -0.363 -14.815 -9.503 1.00 57.94 88 PRO A CA 1
ATOM 666 C C . PRO A 1 88 ? 0.418 -16.074 -9.883 1.00 57.94 88 PRO A C 1
ATOM 668 O O . PRO A 1 88 ? -0.086 -17.190 -9.762 1.00 57.94 88 PRO A O 1
ATOM 671 N N . THR A 1 89 ? 1.646 -15.895 -10.362 1.00 42.59 89 THR A N 1
ATOM 672 C CA . THR A 1 89 ? 2.641 -16.963 -10.381 1.00 42.59 89 THR A CA 1
ATOM 673 C C . THR A 1 89 ? 3.023 -17.221 -8.922 1.00 42.59 89 THR A C 1
ATOM 675 O O . THR A 1 89 ? 3.519 -16.298 -8.273 1.00 42.59 89 THR A O 1
ATOM 678 N N . PRO A 1 90 ? 2.776 -18.415 -8.359 1.00 53.34 90 PRO A N 1
ATOM 679 C CA . PRO A 1 90 ? 3.298 -18.748 -7.044 1.00 53.34 90 PRO A CA 1
ATOM 680 C C . PRO A 1 90 ? 4.811 -18.932 -7.184 1.00 53.34 90 PRO A C 1
ATOM 682 O O . PRO A 1 90 ? 5.265 -19.912 -7.770 1.00 53.34 90 PRO A O 1
ATOM 685 N N . GLU A 1 91 ? 5.595 -17.985 -6.677 1.00 56.06 91 GLU A N 1
ATOM 686 C CA . GLU A 1 91 ? 7.043 -18.140 -6.568 1.00 56.06 91 GLU A CA 1
ATOM 687 C C . GLU A 1 91 ? 7.478 -17.836 -5.127 1.00 56.06 91 GLU A C 1
ATOM 689 O O . GLU A 1 91 ? 7.184 -16.772 -4.587 1.00 56.06 91 GLU A O 1
ATOM 694 N N . ALA A 1 92 ? 8.174 -18.821 -4.549 1.00 49.00 92 ALA A N 1
ATOM 695 C CA . ALA A 1 92 ? 8.725 -18.934 -3.197 1.00 49.00 92 ALA A CA 1
ATOM 696 C C . ALA A 1 92 ? 7.754 -19.355 -2.073 1.00 49.00 92 ALA A C 1
ATOM 698 O O . ALA A 1 92 ? 7.319 -18.568 -1.234 1.00 49.00 92 ALA A O 1
ATOM 699 N N . GLU A 1 93 ? 7.532 -20.671 -2.003 1.00 48.19 93 GLU A N 1
ATOM 700 C CA . GLU A 1 93 ? 7.362 -21.395 -0.740 1.00 48.19 93 GLU A CA 1
ATOM 701 C C . GLU A 1 93 ? 8.421 -20.917 0.278 1.00 48.19 93 GLU A C 1
ATOM 703 O O . GLU A 1 93 ? 9.616 -20.940 -0.042 1.00 48.19 93 GLU A O 1
ATOM 708 N N . PRO A 1 94 ? 8.056 -20.499 1.505 1.00 51.44 94 PRO A N 1
ATOM 709 C CA . PRO A 1 94 ? 9.045 -20.410 2.559 1.00 51.44 94 PRO A CA 1
ATOM 710 C C . PRO A 1 94 ? 9.457 -21.845 2.874 1.00 51.44 94 PRO A C 1
ATOM 712 O O . PRO A 1 94 ? 8.626 -22.669 3.257 1.00 51.44 94 PRO A O 1
ATOM 715 N N . ALA A 1 95 ? 10.742 -22.134 2.677 1.00 51.06 95 ALA A N 1
ATOM 716 C CA . ALA A 1 95 ? 11.374 -23.351 3.144 1.00 51.06 95 ALA A CA 1
ATOM 717 C C . ALA A 1 95 ? 11.000 -23.563 4.619 1.00 51.06 95 ALA A C 1
ATOM 719 O O . ALA A 1 95 ? 11.474 -22.862 5.514 1.00 51.06 95 ALA A O 1
ATOM 720 N N . ALA A 1 96 ? 10.097 -24.513 4.842 1.00 50.34 96 ALA A N 1
ATOM 721 C CA . ALA A 1 96 ? 9.846 -25.105 6.132 1.00 50.34 96 ALA A CA 1
ATOM 722 C C . ALA A 1 96 ? 11.115 -25.862 6.535 1.00 50.34 96 ALA A C 1
ATOM 724 O O . ALA A 1 96 ? 11.337 -26.997 6.117 1.00 50.34 96 ALA A O 1
ATOM 725 N N . GLU A 1 97 ? 11.966 -25.228 7.336 1.00 51.31 97 GLU A N 1
ATOM 726 C CA . GLU A 1 97 ? 12.910 -25.974 8.157 1.00 51.31 97 GLU A CA 1
ATOM 727 C C . GLU A 1 97 ? 12.161 -26.499 9.391 1.00 51.31 97 GLU A C 1
ATOM 729 O O . GLU A 1 97 ? 11.673 -25.716 10.201 1.00 51.31 97 GLU A O 1
ATOM 734 N N . ALA A 1 98 ? 12.023 -27.834 9.422 1.00 50.78 98 ALA A N 1
ATOM 735 C CA . ALA A 1 98 ? 11.873 -28.777 10.544 1.00 50.78 98 ALA A CA 1
ATOM 736 C C . ALA A 1 98 ? 11.290 -28.226 11.865 1.00 50.78 98 ALA A C 1
ATOM 738 O O . ALA A 1 98 ? 11.827 -27.300 12.456 1.00 50.78 98 ALA A O 1
ATOM 739 N N . MET A 1 99 ? 10.241 -28.804 12.459 1.00 49.34 99 MET A N 1
ATOM 740 C CA . MET A 1 99 ? 10.122 -30.191 12.957 1.00 49.34 99 MET A CA 1
ATOM 741 C C . MET A 1 99 ? 8.625 -30.593 12.983 1.00 49.34 99 MET A C 1
ATOM 743 O O . MET A 1 99 ? 7.795 -29.699 13.172 1.00 49.34 99 MET A O 1
ATOM 747 N N . PRO A 1 100 ? 8.235 -31.881 12.832 1.00 50.09 100 PRO A N 1
ATOM 748 C CA . PRO A 1 100 ? 8.183 -32.781 14.000 1.00 50.09 100 PRO A CA 1
ATOM 749 C C . PRO A 1 100 ? 8.386 -34.284 13.686 1.00 50.09 100 PRO A C 1
ATOM 751 O O . PRO A 1 100 ? 7.792 -34.828 12.762 1.00 50.09 100 PRO A O 1
ATOM 75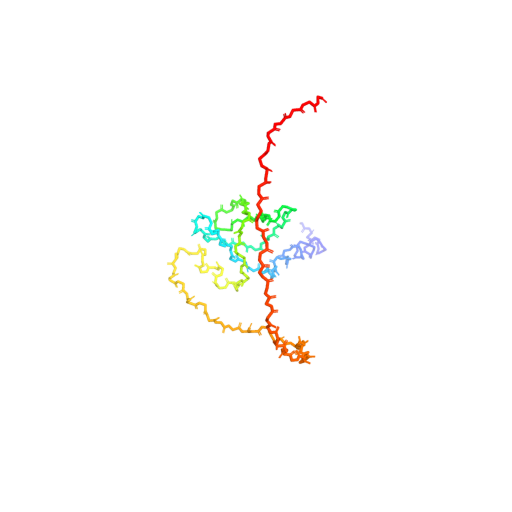4 N N . GLU A 1 101 ? 9.134 -34.990 14.535 1.00 55.03 101 GLU A N 1
ATOM 755 C CA . GLU A 1 101 ? 9.027 -36.448 14.673 1.00 55.03 101 GLU A CA 1
ATOM 756 C C . GLU A 1 101 ? 8.471 -36.721 16.074 1.00 55.03 101 GLU A C 1
ATOM 758 O O . GLU A 1 101 ? 9.179 -36.610 17.073 1.00 55.03 101 GLU A O 1
ATOM 763 N N . VAL A 1 102 ? 7.166 -36.980 16.153 1.00 45.84 102 VAL A N 1
ATOM 764 C CA . VAL A 1 102 ? 6.535 -37.645 17.298 1.00 45.84 102 VAL A CA 1
ATOM 765 C C . VAL A 1 102 ? 5.580 -38.703 16.750 1.00 45.84 102 VAL A C 1
ATOM 767 O O . VAL A 1 102 ? 4.380 -38.485 16.614 1.00 45.84 102 VAL A O 1
ATOM 770 N N . GLU A 1 103 ? 6.145 -39.854 16.390 1.00 52.38 103 GLU A N 1
ATOM 771 C CA . GLU A 1 103 ? 5.404 -41.112 16.334 1.00 52.38 103 GLU A CA 1
ATOM 772 C C . GLU A 1 103 ? 5.153 -41.594 17.768 1.00 52.38 103 GLU A C 1
ATOM 774 O O . GLU A 1 103 ? 6.092 -41.863 18.518 1.00 52.38 103 GLU A O 1
ATOM 779 N N . ALA A 1 104 ? 3.885 -41.727 18.147 1.00 48.25 104 ALA A N 1
ATOM 780 C CA . ALA A 1 104 ? 3.453 -42.763 19.076 1.00 48.25 104 ALA A CA 1
ATOM 781 C C . ALA A 1 104 ? 1.993 -43.126 18.772 1.00 48.25 104 ALA A C 1
ATOM 783 O O . ALA A 1 104 ? 1.132 -42.267 18.598 1.00 48.25 104 ALA A O 1
ATOM 784 N N . GLU A 1 105 ? 1.794 -44.429 18.645 1.00 49.78 105 GLU A N 1
ATOM 785 C CA . GLU A 1 105 ? 0.726 -45.163 17.976 1.00 49.78 105 GLU A CA 1
ATOM 786 C C . GLU A 1 105 ? -0.677 -45.045 18.610 1.00 49.78 105 GLU A C 1
ATOM 788 O O . GLU A 1 105 ? -0.810 -44.716 19.791 1.00 49.78 105 GLU A O 1
ATOM 793 N N . PRO A 1 106 ? -1.747 -45.367 17.850 1.00 49.97 106 PRO A N 1
ATOM 794 C CA . PRO A 1 106 ? -3.104 -45.459 18.365 1.00 49.97 106 PRO A CA 1
ATOM 795 C C . PRO A 1 106 ? -3.394 -46.874 18.888 1.00 49.97 106 PRO A C 1
ATOM 797 O O . PRO A 1 106 ? -3.394 -47.836 18.121 1.00 49.97 106 PRO A O 1
ATOM 800 N N . THR A 1 107 ? -3.753 -47.000 20.165 1.00 42.88 107 THR A N 1
ATOM 801 C CA . THR A 1 107 ? -4.406 -48.210 20.686 1.00 42.88 107 THR A CA 1
ATOM 802 C C . THR A 1 107 ? -5.861 -47.885 20.986 1.00 42.88 107 THR A C 1
ATOM 804 O O . THR A 1 107 ? -6.189 -47.210 21.959 1.00 42.88 107 THR A O 1
ATOM 807 N N . ALA A 1 108 ? -6.734 -48.333 20.090 1.00 50.91 108 ALA A N 1
ATOM 808 C CA . ALA A 1 108 ? -8.156 -48.454 20.347 1.00 50.91 108 ALA A CA 1
ATOM 809 C C . ALA A 1 108 ? -8.386 -49.611 21.324 1.00 50.91 108 ALA A C 1
ATOM 811 O O . ALA A 1 108 ? -7.878 -50.700 21.083 1.00 50.91 108 ALA A O 1
ATOM 812 N N . GLU A 1 109 ? -9.216 -49.415 22.344 1.00 50.53 109 GLU A N 1
ATOM 813 C CA . GLU A 1 109 ? -10.011 -50.505 22.903 1.00 50.53 109 GLU A CA 1
ATOM 814 C C . GLU A 1 109 ? -11.367 -49.966 23.354 1.00 50.53 109 GLU A C 1
ATOM 816 O O . GLU A 1 109 ? -11.493 -48.883 23.926 1.00 50.53 109 GLU A O 1
ATOM 821 N N . ALA A 1 110 ? -12.378 -50.706 22.925 1.00 53.22 110 ALA A N 1
ATOM 822 C CA . ALA A 1 110 ? -13.790 -50.419 23.015 1.00 53.22 110 ALA A CA 1
ATOM 823 C C . ALA A 1 110 ? -14.381 -50.955 24.330 1.00 53.22 110 ALA A C 1
ATOM 825 O O . ALA A 1 110 ? -13.670 -51.477 25.178 1.00 53.22 110 ALA A O 1
ATOM 826 N N . GLU A 1 111 ? -15.715 -50.903 24.382 1.00 46.03 111 GLU A N 1
ATOM 827 C CA . GLU A 1 111 ? -16.623 -51.435 25.405 1.00 46.03 111 GLU A CA 1
ATOM 828 C C . GLU A 1 111 ? -16.843 -50.508 26.604 1.00 46.03 111 GLU A C 1
ATOM 830 O O . GLU A 1 111 ? -15.932 -49.860 27.091 1.00 46.03 111 GLU A O 1
ATOM 835 N N . SER A 1 112 ? -18.021 -50.393 27.203 1.00 40.84 112 SER A N 1
ATOM 836 C CA . SER A 1 112 ? -19.403 -50.839 26.980 1.00 40.84 112 SER A CA 1
ATOM 837 C C . SER A 1 112 ? -20.137 -50.399 28.266 1.00 40.84 112 SER A C 1
ATOM 839 O O . SER A 1 112 ? -19.494 -50.045 29.253 1.00 40.84 112 SER A O 1
ATOM 841 N N . ALA A 1 113 ? -21.465 -50.494 28.268 1.00 47.50 113 ALA A N 1
ATOM 842 C CA . ALA A 1 113 ? -22.401 -50.233 29.370 1.00 47.50 113 ALA A CA 1
ATOM 843 C C . ALA A 1 113 ? -22.725 -48.739 29.606 1.00 47.50 113 ALA A C 1
ATOM 845 O O . ALA A 1 113 ? -21.925 -47.983 30.139 1.00 47.50 113 ALA A O 1
ATOM 846 N N . ALA A 1 114 ? -23.811 -48.208 29.039 1.00 43.56 114 ALA A N 1
ATOM 847 C CA . ALA A 1 114 ? -25.227 -48.463 29.352 1.00 43.56 114 ALA A CA 1
ATOM 848 C C . ALA A 1 114 ? -25.718 -47.689 30.586 1.00 43.56 114 ALA A C 1
ATOM 850 O O . ALA A 1 114 ? -25.173 -47.858 31.668 1.00 43.56 114 ALA A O 1
ATOM 851 N N . GLU A 1 115 ? -26.806 -46.939 30.349 1.00 43.56 115 GLU A N 1
ATOM 852 C CA . GLU A 1 115 ? -27.865 -46.532 31.289 1.00 43.56 115 GLU A CA 1
ATOM 853 C C . GLU A 1 115 ? -27.422 -45.641 32.472 1.00 43.56 115 GLU A C 1
ATOM 855 O O . GLU A 1 115 ? -26.492 -45.936 33.201 1.00 43.56 115 GLU A O 1
ATOM 860 N N . THR A 1 116 ? -28.016 -44.480 32.745 1.00 46.31 116 THR A N 1
ATOM 861 C CA . THR A 1 116 ? -29.448 -44.212 32.932 1.00 46.31 116 THR A CA 1
ATOM 862 C C . THR A 1 116 ? -29.720 -42.698 32.851 1.00 46.31 116 THR A C 1
ATOM 864 O O . THR A 1 116 ? -29.098 -41.927 33.582 1.00 46.31 116 THR A O 1
ATOM 867 N N . GLU A 1 117 ? -30.706 -42.269 32.061 1.00 55.16 117 GLU A N 1
ATOM 868 C CA . GLU A 1 117 ? -31.583 -41.151 32.462 1.00 55.16 117 GLU A CA 1
ATOM 869 C C . GLU A 1 117 ? -32.531 -41.700 33.557 1.00 55.16 117 GLU A C 1
ATOM 871 O O . GLU A 1 117 ? -32.874 -42.886 33.469 1.00 55.16 117 GLU A O 1
ATOM 876 N N . PRO A 1 118 ? -32.953 -40.939 34.595 1.00 53.38 118 PRO A N 1
ATOM 877 C CA . PRO A 1 118 ? -33.984 -39.920 34.366 1.00 53.38 118 PRO A CA 1
ATOM 878 C C . PRO A 1 118 ? -34.008 -38.692 35.319 1.00 53.38 118 PRO A C 1
ATOM 880 O O . PRO A 1 118 ? -33.552 -38.728 36.456 1.00 53.38 118 PRO A O 1
ATOM 883 N N . THR A 1 119 ? -34.660 -37.634 34.821 1.00 46.69 119 THR A N 1
ATOM 884 C CA . THR A 1 119 ? -35.629 -36.748 35.511 1.00 46.69 119 THR A CA 1
ATOM 885 C C . THR A 1 119 ? -35.226 -35.941 36.756 1.00 46.69 119 THR A C 1
ATOM 887 O O . THR A 1 119 ? -35.080 -36.482 37.846 1.00 46.69 119 THR A O 1
ATOM 890 N N . ALA A 1 120 ? -35.266 -34.609 36.605 1.00 51.97 120 ALA A N 1
ATOM 891 C CA . ALA A 1 120 ? -36.076 -33.642 37.384 1.00 51.97 120 ALA A CA 1
ATOM 892 C C . ALA A 1 120 ? -35.658 -32.228 36.919 1.00 51.97 120 ALA A C 1
ATOM 894 O O . ALA A 1 120 ? -34.526 -31.818 37.143 1.00 51.97 120 ALA A O 1
ATOM 895 N N . GLU A 1 121 ? -36.392 -31.504 36.072 1.00 56.81 121 GLU A N 1
ATOM 896 C CA . GLU A 1 121 ? -37.646 -30.785 36.356 1.00 56.81 121 GLU A CA 1
ATOM 897 C C . GLU A 1 121 ? -37.718 -30.201 37.780 1.00 56.81 121 GLU A C 1
ATOM 899 O O . GLU A 1 121 ? -38.128 -30.885 38.711 1.00 56.81 121 GLU A O 1
ATOM 904 N N . ALA A 1 122 ? -37.312 -28.937 37.941 1.00 52.47 122 ALA A N 1
ATOM 905 C CA . ALA A 1 122 ? -38.078 -27.918 38.665 1.00 52.47 122 ALA A CA 1
ATOM 906 C C . ALA A 1 122 ? -37.422 -26.533 38.519 1.00 52.47 122 ALA A C 1
ATOM 908 O O . ALA A 1 122 ? -36.208 -26.367 38.592 1.00 52.47 122 ALA A O 1
ATOM 909 N N . GLU A 1 123 ? -38.297 -25.570 38.277 1.00 59.94 123 GLU A N 1
ATOM 910 C CA . GLU A 1 123 ? -38.116 -24.148 38.000 1.00 59.94 123 GLU A CA 1
ATOM 911 C C . 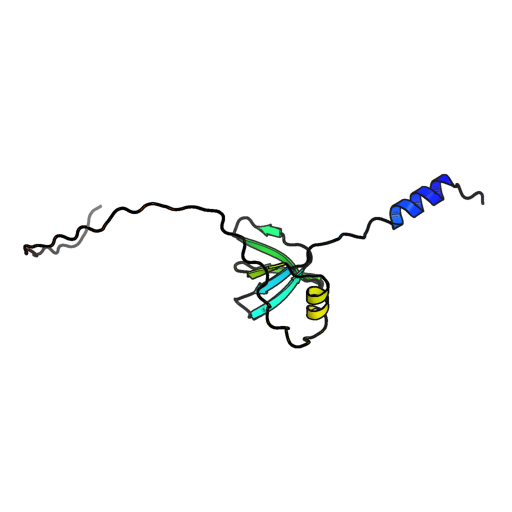GLU A 1 123 ? -37.847 -23.338 39.318 1.00 59.94 123 GLU A C 1
ATOM 913 O O . GLU A 1 123 ? -37.416 -23.942 40.300 1.00 59.94 123 GLU A O 1
ATOM 918 N N . PRO A 1 124 ? -37.984 -21.994 39.393 1.00 66.12 124 PRO A N 1
ATOM 919 C CA . PRO A 1 124 ? -36.981 -21.061 39.918 1.00 66.12 124 PRO A CA 1
ATOM 920 C C . PRO A 1 124 ? -37.338 -20.451 41.301 1.00 66.12 124 PRO A C 1
ATOM 922 O O . PRO A 1 124 ? -38.358 -20.790 41.892 1.00 66.12 124 PRO A O 1
ATOM 925 N N . ALA A 1 125 ? -36.527 -19.473 41.744 1.00 48.25 125 ALA A N 1
ATOM 926 C CA . ALA A 1 125 ? -36.854 -18.318 42.612 1.00 48.25 125 ALA A CA 1
ATOM 927 C C . ALA A 1 125 ? -36.077 -18.176 43.939 1.00 48.25 125 ALA A C 1
ATOM 929 O O . ALA A 1 125 ? -35.663 -19.151 44.557 1.00 48.25 125 ALA A O 1
ATOM 930 N N . ALA A 1 126 ? -36.029 -16.902 44.362 1.00 52.00 126 ALA A N 1
ATOM 931 C CA . ALA A 1 126 ? -35.609 -16.318 45.642 1.00 52.00 126 ALA A CA 1
ATOM 932 C C . ALA A 1 126 ? -34.097 -16.072 45.804 1.00 52.00 126 ALA A C 1
ATOM 934 O O . ALA A 1 126 ? -33.290 -16.966 45.587 1.00 52.00 126 ALA A O 1
ATOM 935 N N . GLU A 1 127 ? -33.620 -14.899 46.215 1.00 43.62 127 GLU A N 1
ATOM 936 C CA . GLU A 1 127 ? -34.186 -13.565 46.487 1.00 43.62 127 GLU A CA 1
ATOM 937 C C . GLU A 1 127 ? -32.988 -12.596 46.523 1.00 43.62 127 GLU A C 1
ATOM 939 O O . GLU A 1 127 ? -31.889 -13.054 46.923 1.00 43.62 127 GLU A O 1
#

Foldseek 3Di:
DDDDVVVVVVVVVVVPPPPPPFWKKWKAAPVVRDIFIFSDWDQDPQQWIWGQGPLVRDIDIGRDIDMDTDDPVVRVQVSPPDDDDDDDDDDDDPPDDDDDDDDDDDDDDDDDDDDDDDDDDDDDDDD

Organism: NCBI:txid231438

Sequence (127 aa):
MKINVSALILTLIMMVSLAACGTYYQVTDPSSDKVYYTEKINKKRNGAIEFKDSATGKEIIIQNSEVIEVNKDTYKAGMAEPAPAPAPTPEAEPAAEAMPEVEAEPTAEAESAAETEPTAEAEPAAE

Secondary structure (DSSP, 8-state):
----HHHHHHHHHHTS-------EEEEEETTTTEEEEES-EEE-TTS-EEEE-TTT--EEEESS-EEEEE-HHHHHHHHSS-PPPPP----------------------------------------